Protein AF-A0A382UG98-F1 (afdb_monomer_lite)

Radius of gyration: 23.9 Å; chains: 1; bounding box: 61×20×68 Å

Secondary structure (DSSP, 8-state):
----HHHHHHHHHGGGHHHHHHHHHHHHHHHHHHHHHHHHHHHIIIIITT-HHHHHHHHHHHHT-S---HHHHHHHHHHHHH--SSHHHHHHHHHHHHHHHHHHHHHHHHHHHHHHHHHHHHHHHHHHHHH--

Foldseek 3Di:
DDDPPVNVLVVLLVVVVVLVVLLVVLVVVLVVLVVVLVVLVVCLVPDLVPPVVVLVVVVVVLVVDPDDDPVSVVVNVVCVQQDDPDSVVSSVSSVVVSVVSVVVSVVSVVSSVVSVVVSVVVSVVVVVVVVVD

Sequence (133 aa):
MSRSIYRRMGQLMYHYWPYIIISSVSAIVFVLLNSTAMWLVASLINNVLSDFDKIVQSQMEWAANPALTMNEKLKYWTNILILRETPAESLKVLCITLLGVFFTKNIFLYIKNILLRIVELKLVKNIRDRLYQ

Organism: NCBI:txid408172

pLDDT: mean 71.89, std 13.3, range [44.09, 90.0]

InterPro domains:
  IPR011527 ABC transporter type 1, transmembrane domain [PS50929] (21-133)
  IPR036640 ABC transporter type 1, transmembrane domain superfamily [G3DSA:1.20.1560.10] (1-133)
  IPR036640 ABC transporter type 1, transmembrane domain superfamily [SSF90123] (7-132)

Structure (mmCIF, N/CA/C/O backbone):
data_AF-A0A382UG98-F1
#
_entry.id   AF-A0A382UG98-F1
#
loop_
_atom_site.group_PDB
_atom_site.id
_atom_site.type_symbol
_atom_site.label_atom_id
_atom_site.label_alt_id
_atom_site.label_comp_id
_atom_site.label_asym_id
_atom_site.label_entity_id
_atom_site.label_seq_id
_atom_site.pdbx_PDB_ins_code
_atom_site.Cartn_x
_atom_site.Cartn_y
_atom_site.Cartn_z
_atom_site.occupancy
_atom_site.B_iso_or_equiv
_atom_site.auth_seq_id
_atom_site.auth_comp_id
_atom_site.auth_asym_id
_atom_site.auth_atom_id
_atom_site.pdbx_PDB_model_num
ATOM 1 N N . MET A 1 1 ? -10.932 10.722 42.194 1.00 44.09 1 MET A N 1
ATOM 2 C CA . MET A 1 1 ? -9.830 10.677 41.204 1.00 44.09 1 MET A CA 1
ATOM 3 C C . MET A 1 1 ? -10.441 10.593 39.803 1.00 44.09 1 MET A C 1
ATOM 5 O O . MET A 1 1 ? -10.901 9.530 39.400 1.00 44.09 1 MET A O 1
ATOM 9 N N . SER A 1 2 ? -10.573 11.730 39.112 1.00 49.62 2 SER A N 1
ATOM 10 C CA . SER A 1 2 ? -11.246 11.830 37.806 1.00 49.62 2 SER A CA 1
ATOM 11 C C . SER A 1 2 ? -10.417 11.113 36.734 1.00 49.62 2 SER A C 1
ATOM 13 O O . SER A 1 2 ? -9.399 11.632 36.280 1.00 49.62 2 SER A O 1
ATOM 15 N N . ARG A 1 3 ? -10.784 9.877 36.361 1.00 57.78 3 ARG A N 1
ATOM 16 C CA . ARG A 1 3 ? -10.200 9.241 35.168 1.00 57.78 3 ARG A CA 1
ATOM 17 C C . ARG A 1 3 ? -10.610 10.087 33.966 1.00 57.78 3 ARG A C 1
ATOM 19 O O . ARG A 1 3 ? -11.807 10.252 33.736 1.00 57.78 3 ARG A O 1
ATOM 26 N N . SER A 1 4 ? -9.629 10.601 33.219 1.00 73.94 4 SER A N 1
ATOM 27 C CA . SER A 1 4 ? -9.884 11.407 32.024 1.00 73.94 4 SER A CA 1
ATOM 28 C C . SER A 1 4 ? -10.861 10.681 31.096 1.00 73.94 4 SER A C 1
ATOM 30 O O . SER A 1 4 ? -10.789 9.460 30.922 1.00 73.94 4 SER A O 1
ATOM 32 N N . ILE A 1 5 ? -11.801 11.432 30.526 1.00 69.44 5 ILE A N 1
ATOM 33 C CA . ILE A 1 5 ? -12.874 10.923 29.659 1.00 69.44 5 ILE A CA 1
ATOM 34 C C . ILE A 1 5 ? -12.293 10.045 28.536 1.00 69.44 5 ILE A C 1
ATOM 36 O O . ILE A 1 5 ? -12.808 8.963 28.261 1.00 69.44 5 ILE A O 1
ATOM 40 N N . TYR A 1 6 ? -11.132 10.434 28.003 1.00 66.94 6 TYR A N 1
ATOM 41 C CA . TYR A 1 6 ? -10.353 9.676 27.022 1.00 66.94 6 TYR A CA 1
ATOM 42 C C . TYR A 1 6 ? -9.946 8.276 27.502 1.00 66.94 6 TYR A C 1
ATOM 44 O O . TYR A 1 6 ? -10.062 7.303 26.760 1.00 66.94 6 TYR A O 1
ATOM 52 N N . ARG A 1 7 ? -9.528 8.134 28.765 1.00 66.69 7 ARG A N 1
ATOM 53 C CA . ARG A 1 7 ? -9.146 6.838 29.344 1.00 66.69 7 ARG A CA 1
ATOM 54 C C . ARG A 1 7 ? -10.365 5.933 29.570 1.00 66.69 7 ARG A C 1
ATOM 56 O O . ARG A 1 7 ? -10.235 4.716 29.464 1.00 66.69 7 ARG A O 1
ATOM 63 N N . ARG A 1 8 ? -11.551 6.508 29.827 1.00 67.38 8 ARG A N 1
ATOM 64 C CA . ARG A 1 8 ? -12.829 5.764 29.885 1.00 67.38 8 ARG A CA 1
ATOM 65 C C . ARG A 1 8 ? -13.301 5.329 28.494 1.00 67.38 8 ARG A C 1
ATOM 67 O O . ARG A 1 8 ? -13.686 4.174 28.343 1.00 67.38 8 ARG A O 1
ATOM 74 N N . MET A 1 9 ? -13.209 6.196 27.481 1.00 67.69 9 MET A N 1
ATOM 75 C CA . MET A 1 9 ? -13.506 5.826 26.087 1.00 67.69 9 MET A CA 1
ATOM 76 C C . MET A 1 9 ? -12.569 4.723 25.581 1.00 67.69 9 MET A C 1
ATOM 78 O O . MET A 1 9 ? -13.035 3.750 24.993 1.00 67.69 9 MET A O 1
ATOM 82 N N . GLY A 1 10 ? -11.270 4.808 25.893 1.00 65.75 10 GLY A N 1
ATOM 83 C CA . GLY A 1 10 ? -10.293 3.774 25.538 1.00 65.75 10 GLY A CA 1
ATOM 84 C C . GLY A 1 10 ? -10.595 2.404 26.160 1.00 65.75 10 GLY A C 1
ATOM 85 O O . GLY A 1 10 ? -10.432 1.383 25.499 1.00 65.75 10 GLY A O 1
ATOM 86 N N . GLN A 1 11 ? -11.110 2.363 27.394 1.00 68.19 11 GLN A N 1
ATOM 87 C CA . GLN A 1 11 ? -11.536 1.111 28.039 1.00 68.19 11 GLN A CA 1
ATOM 88 C C . GLN A 1 11 ? -12.780 0.488 27.387 1.00 68.19 11 GLN A C 1
ATOM 90 O O . GLN A 1 11 ? -12.878 -0.734 27.329 1.00 68.19 11 GLN A O 1
ATOM 95 N N . LEU A 1 12 ? -13.702 1.300 26.858 1.00 64.81 12 LEU A N 1
ATOM 96 C CA . LEU A 1 12 ? -14.853 0.825 26.074 1.00 64.81 12 LEU A CA 1
ATOM 97 C C . LEU A 1 12 ? -14.441 0.319 24.682 1.00 64.81 12 LEU A C 1
ATOM 99 O O . LEU A 1 12 ? -14.963 -0.691 24.217 1.00 64.81 12 LEU A O 1
ATOM 103 N N . MET A 1 13 ? -13.470 0.974 24.038 1.00 66.56 13 MET A N 1
ATOM 104 C CA . MET A 1 13 ? -12.907 0.532 22.754 1.00 66.56 13 MET A CA 1
ATOM 105 C C . MET A 1 13 ? -12.056 -0.739 22.859 1.00 66.56 13 MET A C 1
ATOM 107 O O . MET A 1 13 ? -11.943 -1.461 21.870 1.00 66.56 13 MET A O 1
ATOM 111 N N . TYR A 1 14 ? -11.477 -1.041 24.028 1.00 65.00 14 TYR A N 1
ATOM 112 C CA . TYR A 1 14 ? -10.594 -2.199 24.228 1.00 65.00 14 TYR A CA 1
ATOM 113 C C . TYR A 1 14 ? -11.264 -3.539 23.877 1.00 65.00 14 TYR A C 1
ATOM 115 O O . TYR A 1 14 ? -10.615 -4.445 23.363 1.00 65.00 14 TYR A O 1
ATOM 123 N N . HIS A 1 15 ? -12.583 -3.653 24.055 1.00 71.00 15 HIS A N 1
ATOM 124 C CA . HIS A 1 15 ? -13.328 -4.855 23.668 1.00 71.00 15 HIS A CA 1
ATOM 125 C C . HIS A 1 15 ? -13.361 -5.086 22.139 1.00 71.00 15 HIS A C 1
ATOM 127 O O . HIS A 1 15 ? -13.516 -6.216 21.683 1.00 71.00 15 HIS A O 1
ATOM 133 N N . TYR A 1 16 ? -13.164 -4.035 21.335 1.00 72.06 16 TYR A N 1
ATOM 134 C CA . TYR A 1 16 ? -13.141 -4.081 19.865 1.00 72.06 16 TYR A CA 1
ATOM 135 C C . TYR A 1 16 ? -11.736 -3.910 19.269 1.00 72.06 16 TYR A C 1
ATOM 137 O O . TYR A 1 16 ? -11.591 -3.714 18.061 1.00 72.06 16 TYR A O 1
ATOM 145 N N . TRP A 1 17 ? -10.694 -4.018 20.096 1.00 74.69 17 TRP A N 1
ATOM 146 C CA . TRP A 1 17 ? -9.303 -3.815 19.698 1.00 74.69 17 TRP A CA 1
ATOM 147 C C . TRP A 1 17 ? -8.830 -4.633 18.479 1.00 74.69 17 TRP A C 1
ATOM 149 O O . TRP A 1 17 ? -8.161 -4.036 17.635 1.00 74.69 17 TRP A O 1
ATOM 159 N N . PRO A 1 18 ? -9.205 -5.919 18.274 1.00 78.00 18 PRO A N 1
ATOM 160 C CA . PRO A 1 18 ? -8.764 -6.649 17.080 1.00 78.00 18 PRO A CA 1
ATOM 161 C C . PRO A 1 18 ? -9.298 -6.041 15.774 1.00 78.00 18 PRO A C 1
ATOM 163 O O . PRO A 1 18 ? -8.555 -5.927 14.803 1.00 78.00 18 PRO A O 1
ATOM 166 N N . TYR A 1 19 ? -10.549 -5.568 15.752 1.00 78.69 19 TYR A N 1
ATOM 167 C CA . TYR A 1 19 ? -11.132 -4.915 14.572 1.00 78.69 19 TYR A CA 1
ATOM 168 C C . TYR A 1 19 ? -10.457 -3.574 14.269 1.00 78.69 19 TYR A C 1
ATOM 170 O O . TYR A 1 19 ? -10.214 -3.245 13.108 1.00 78.69 19 TYR A O 1
ATOM 178 N N . ILE A 1 20 ? -10.116 -2.820 15.317 1.00 80.19 20 ILE A N 1
ATOM 179 C CA . ILE A 1 20 ? -9.404 -1.546 15.193 1.00 80.19 20 ILE A CA 1
ATOM 180 C C . ILE A 1 20 ? -7.983 -1.781 14.671 1.00 80.19 20 ILE A C 1
ATOM 182 O O . ILE A 1 20 ? -7.551 -1.067 13.771 1.00 80.19 20 ILE A O 1
ATOM 186 N N . ILE A 1 21 ? -7.273 -2.799 15.170 1.00 83.44 21 ILE A N 1
ATOM 187 C CA . ILE A 1 21 ? -5.932 -3.144 14.679 1.00 83.44 21 ILE A CA 1
ATOM 188 C C . ILE A 1 21 ? -5.974 -3.564 13.210 1.00 83.44 21 ILE A C 1
ATOM 190 O O . ILE A 1 21 ? -5.206 -3.024 12.418 1.00 83.44 21 ILE A O 1
ATOM 194 N N . ILE A 1 22 ? -6.885 -4.460 12.818 1.00 82.44 22 ILE A N 1
ATOM 195 C CA . ILE A 1 22 ? -7.005 -4.907 11.419 1.00 82.44 22 ILE A CA 1
ATOM 196 C C . ILE A 1 22 ? -7.321 -3.721 10.495 1.00 82.44 22 ILE A C 1
ATOM 198 O O . ILE A 1 22 ? -6.739 -3.596 9.415 1.00 82.44 22 ILE A O 1
ATOM 202 N N . SER A 1 23 ? -8.195 -2.812 10.933 1.00 83.50 23 SER A N 1
ATOM 203 C CA . SER A 1 23 ? -8.487 -1.573 10.209 1.00 83.50 23 SER A CA 1
ATOM 204 C C . SER A 1 23 ? -7.251 -0.676 10.077 1.00 83.50 23 SER A C 1
ATOM 206 O O . SER A 1 23 ? -6.945 -0.205 8.983 1.00 83.50 23 SER A O 1
ATOM 208 N N . SER A 1 24 ? -6.509 -0.456 11.163 1.00 86.44 24 SER A N 1
ATOM 209 C CA . SER A 1 24 ? -5.296 0.369 11.153 1.00 86.44 24 SER A CA 1
ATOM 210 C C . SER A 1 24 ? -4.208 -0.214 10.252 1.00 86.44 24 SER A C 1
ATOM 212 O O . SER A 1 24 ? -3.607 0.519 9.472 1.00 86.44 24 SER A O 1
ATOM 214 N N . VAL A 1 25 ? -4.000 -1.533 10.282 1.00 88.50 25 VAL A N 1
ATOM 215 C CA . VAL A 1 25 ? -3.069 -2.219 9.371 1.00 88.50 25 VAL A CA 1
ATOM 216 C C . VAL A 1 25 ? -3.515 -2.041 7.919 1.00 88.50 25 VAL A C 1
ATOM 218 O O . VAL A 1 25 ? -2.712 -1.653 7.073 1.00 88.50 25 VAL A 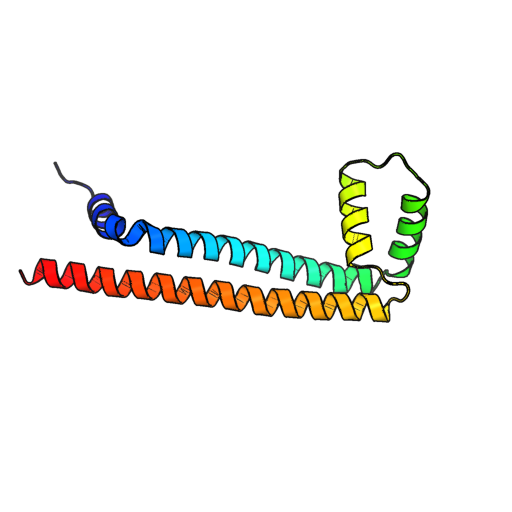O 1
ATOM 221 N N . SER A 1 26 ? -4.807 -2.226 7.633 1.00 83.50 26 SER A N 1
ATOM 222 C CA . SER A 1 26 ? -5.368 -2.007 6.291 1.00 83.50 26 SER A CA 1
ATOM 223 C C . SER A 1 26 ? -5.188 -0.559 5.819 1.00 83.50 26 SER A C 1
ATOM 225 O O . SER A 1 26 ? -4.930 -0.318 4.642 1.00 83.50 26 SER A O 1
ATOM 227 N N . ALA A 1 27 ? -5.273 0.413 6.732 1.00 84.94 27 ALA A N 1
ATOM 228 C CA . ALA A 1 27 ? -5.030 1.823 6.442 1.00 84.94 27 ALA A CA 1
ATOM 229 C C . ALA A 1 27 ? -3.573 2.093 6.051 1.00 84.94 27 ALA A C 1
ATOM 231 O O . ALA A 1 27 ? -3.324 2.814 5.088 1.00 84.94 27 ALA A O 1
ATOM 232 N N . ILE A 1 28 ? -2.618 1.495 6.767 1.00 89.75 28 ILE A N 1
ATOM 233 C CA . ILE A 1 28 ? -1.189 1.624 6.460 1.00 89.75 28 ILE A CA 1
ATOM 234 C C . ILE A 1 28 ? -0.896 1.024 5.083 1.00 89.75 28 ILE A C 1
ATOM 236 O O . ILE A 1 28 ? -0.286 1.685 4.245 1.00 89.75 28 ILE A O 1
ATOM 240 N N . VAL A 1 29 ? -1.394 -0.187 4.814 1.00 87.44 29 VAL A N 1
ATOM 241 C CA . VAL A 1 29 ? -1.240 -0.847 3.507 1.00 87.44 29 VAL A CA 1
ATOM 242 C C . VAL A 1 29 ? -1.845 0.004 2.390 1.00 87.44 29 VAL A C 1
ATOM 244 O O . VAL A 1 29 ? -1.216 0.191 1.351 1.00 87.44 29 VAL A O 1
ATOM 247 N N . PHE A 1 30 ? -3.027 0.583 2.613 1.00 88.44 30 PHE A N 1
ATOM 248 C CA . PHE A 1 30 ? -3.650 1.496 1.658 1.00 88.44 30 PHE A CA 1
ATOM 249 C C . PHE A 1 30 ? -2.764 2.707 1.340 1.00 88.44 30 PHE A C 1
ATOM 251 O O . PHE A 1 30 ? -2.591 3.035 0.167 1.00 88.44 30 PHE A O 1
ATOM 258 N N . VAL A 1 31 ? -2.191 3.361 2.355 1.00 89.62 31 VAL A N 1
ATOM 259 C CA . VAL A 1 31 ? -1.316 4.528 2.160 1.00 89.62 31 VAL A CA 1
ATOM 260 C C . VAL A 1 31 ? -0.062 4.143 1.378 1.00 89.62 31 VAL A C 1
ATOM 262 O O . VAL A 1 31 ? 0.280 4.834 0.421 1.00 89.62 31 VAL A O 1
ATOM 265 N N . LEU A 1 32 ? 0.575 3.020 1.723 1.00 88.88 32 LEU A N 1
ATOM 266 C CA . LEU A 1 32 ? 1.753 2.523 1.008 1.00 88.88 32 LEU A CA 1
ATOM 267 C C . LEU A 1 32 ? 1.442 2.259 -0.468 1.00 88.88 32 LEU A C 1
ATOM 269 O O . LEU A 1 32 ? 2.133 2.785 -1.336 1.00 88.88 32 LEU A O 1
ATOM 273 N N . LEU A 1 33 ? 0.357 1.534 -0.758 1.00 84.62 33 LEU A N 1
ATOM 274 C CA . LEU A 1 33 ? -0.082 1.273 -2.132 1.00 84.62 33 LEU A CA 1
ATOM 275 C C . LEU A 1 33 ? -0.407 2.562 -2.894 1.00 84.62 33 LEU A C 1
ATOM 277 O O . LEU A 1 33 ? -0.186 2.638 -4.101 1.00 84.62 33 LEU A O 1
ATOM 281 N N . ASN A 1 34 ? -0.927 3.585 -2.213 1.00 87.88 34 ASN A N 1
ATOM 282 C CA . ASN A 1 34 ? -1.227 4.868 -2.839 1.00 87.88 34 ASN A CA 1
ATOM 283 C C . ASN A 1 34 ? 0.053 5.632 -3.212 1.00 87.88 34 ASN A C 1
ATOM 285 O O . ASN A 1 34 ? 0.160 6.137 -4.330 1.00 87.88 34 ASN A O 1
ATOM 289 N N . SER A 1 35 ? 1.054 5.634 -2.330 1.00 88.00 35 SER A N 1
ATOM 290 C CA . SER A 1 35 ? 2.379 6.194 -2.615 1.00 88.00 35 SER A CA 1
ATOM 291 C C . SER A 1 35 ? 3.084 5.439 -3.746 1.00 88.00 35 SER A C 1
ATOM 293 O O . SER A 1 35 ? 3.624 6.062 -4.659 1.00 88.00 35 SER A O 1
ATOM 295 N N . THR A 1 36 ? 3.021 4.103 -3.750 1.00 83.25 36 THR A N 1
ATOM 296 C CA . THR A 1 36 ? 3.568 3.280 -4.839 1.00 83.25 36 THR A CA 1
ATOM 297 C C . THR A 1 36 ? 2.862 3.561 -6.164 1.00 83.25 36 THR A C 1
ATOM 299 O O . THR A 1 36 ? 3.525 3.671 -7.188 1.00 83.25 36 THR A O 1
ATOM 302 N N . ALA A 1 37 ? 1.537 3.740 -6.165 1.00 84.31 37 ALA A N 1
ATOM 303 C CA . ALA A 1 37 ? 0.795 4.099 -7.373 1.00 84.31 37 ALA A CA 1
ATOM 304 C C . ALA A 1 37 ? 1.258 5.446 -7.951 1.00 84.31 37 ALA A C 1
ATOM 306 O O . ALA A 1 37 ? 1.476 5.547 -9.156 1.00 84.31 37 ALA A O 1
ATOM 307 N N . MET A 1 38 ? 1.448 6.462 -7.103 1.00 85.62 38 MET A N 1
ATOM 308 C CA . MET A 1 38 ? 1.965 7.767 -7.529 1.00 85.62 38 MET A CA 1
ATOM 309 C C . MET A 1 38 ? 3.387 7.656 -8.097 1.00 85.62 38 MET A C 1
ATOM 311 O O . MET A 1 38 ? 3.687 8.248 -9.133 1.00 85.62 38 MET A O 1
ATOM 315 N N . TRP A 1 39 ? 4.24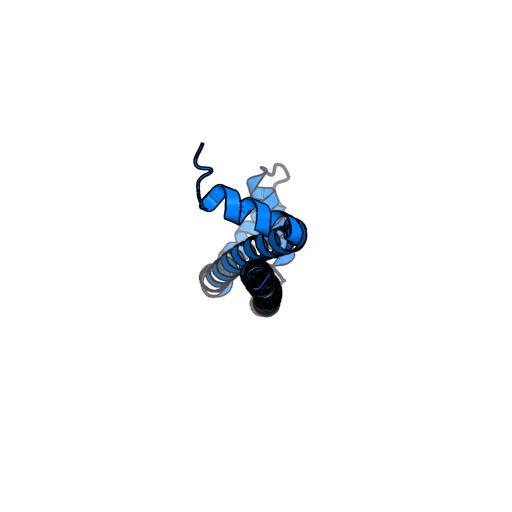5 6.852 -7.464 1.00 82.25 39 TRP A N 1
ATOM 316 C CA . TRP A 1 39 ? 5.604 6.609 -7.946 1.00 82.25 39 TRP A CA 1
ATOM 317 C C . TRP A 1 39 ? 5.633 5.873 -9.294 1.00 82.25 39 TRP A C 1
ATOM 319 O O . TRP A 1 39 ? 6.389 6.254 -10.187 1.00 82.25 39 TRP A O 1
ATOM 329 N N . LEU A 1 40 ? 4.765 4.876 -9.484 1.00 78.50 40 LEU A N 1
ATOM 330 C CA . LEU A 1 40 ? 4.624 4.159 -10.754 1.00 78.50 40 LEU A CA 1
ATOM 331 C C . LEU A 1 40 ? 4.158 5.080 -11.889 1.00 78.50 40 LEU A C 1
ATOM 333 O O . LEU A 1 40 ? 4.698 4.992 -12.989 1.00 78.50 40 LEU A O 1
ATOM 337 N N . VAL A 1 41 ? 3.216 5.995 -11.627 1.00 80.44 41 VAL A N 1
ATOM 338 C CA . VAL A 1 41 ? 2.791 7.015 -12.606 1.00 80.44 41 VAL A CA 1
ATOM 339 C C . VAL A 1 41 ? 3.965 7.920 -12.993 1.00 80.44 41 VAL A C 1
ATOM 341 O O . VAL A 1 41 ? 4.180 8.170 -14.176 1.00 80.44 41 VAL A O 1
ATOM 344 N N . ALA A 1 42 ? 4.751 8.382 -12.017 1.00 79.25 42 ALA A N 1
ATOM 345 C CA . ALA A 1 42 ? 5.922 9.216 -12.287 1.00 79.25 42 ALA A CA 1
ATOM 346 C C . ALA A 1 42 ? 6.975 8.476 -13.130 1.00 79.25 42 ALA A C 1
ATOM 348 O O . ALA A 1 42 ? 7.544 9.058 -14.052 1.00 79.25 42 ALA A O 1
ATOM 349 N N . SER A 1 43 ? 7.199 7.187 -12.853 1.00 73.62 43 SER A N 1
ATOM 350 C CA . SER A 1 43 ? 8.086 6.348 -13.663 1.00 73.62 43 SER A CA 1
ATOM 351 C C . SER A 1 43 ? 7.547 6.177 -15.088 1.00 73.62 43 SER A C 1
ATOM 353 O O . SER A 1 43 ? 8.285 6.354 -16.047 1.00 73.62 43 SER A O 1
ATOM 355 N N . LEU A 1 44 ? 6.247 5.929 -15.263 1.00 73.81 44 LEU A N 1
ATOM 356 C CA . LEU A 1 44 ? 5.629 5.820 -16.589 1.00 73.81 44 LEU A CA 1
ATOM 357 C C . LEU A 1 44 ? 5.873 7.081 -17.444 1.00 73.81 44 LEU A C 1
ATOM 359 O O . LEU A 1 44 ? 6.309 6.974 -18.589 1.00 73.81 44 LEU A O 1
ATOM 363 N N . ILE A 1 45 ? 5.622 8.264 -16.871 1.00 73.94 45 ILE A N 1
ATOM 364 C CA . ILE A 1 45 ? 5.729 9.561 -17.560 1.00 73.94 45 ILE A CA 1
ATOM 365 C C . ILE A 1 45 ? 7.185 9.902 -17.901 1.00 73.94 45 ILE A C 1
ATOM 367 O O . ILE A 1 45 ? 7.496 10.248 -19.039 1.00 73.94 45 ILE A O 1
ATOM 371 N N . ASN A 1 46 ? 8.086 9.799 -16.927 1.00 68.00 46 ASN A N 1
ATOM 372 C CA . ASN A 1 46 ? 9.457 10.272 -17.112 1.00 68.00 46 ASN A CA 1
ATOM 373 C C . ASN A 1 46 ? 10.342 9.234 -17.811 1.00 68.00 46 ASN A C 1
ATOM 375 O O . ASN A 1 46 ? 11.128 9.575 -18.684 1.00 68.00 46 ASN A O 1
ATOM 379 N N . ASN A 1 47 ? 10.201 7.959 -17.457 1.00 67.06 47 ASN A N 1
ATOM 380 C CA . ASN A 1 47 ? 11.164 6.930 -17.842 1.00 67.06 47 ASN A CA 1
ATOM 381 C C . ASN A 1 47 ? 10.743 6.154 -19.092 1.00 67.06 47 ASN A C 1
ATOM 383 O O . ASN A 1 47 ? 11.593 5.787 -19.894 1.00 67.06 47 ASN A O 1
ATOM 387 N N . VAL A 1 48 ? 9.443 5.903 -19.275 1.00 67.00 48 VAL A N 1
ATOM 388 C CA . VAL A 1 48 ? 8.955 5.092 -20.406 1.00 67.00 48 VAL A CA 1
ATOM 389 C C . VAL A 1 48 ? 8.467 5.949 -21.566 1.00 67.00 48 VAL A C 1
ATOM 391 O O . VAL A 1 48 ? 8.702 5.594 -22.715 1.00 67.00 48 VAL A O 1
ATOM 394 N N . LEU A 1 49 ? 7.827 7.086 -21.284 1.00 64.81 49 LEU A N 1
ATOM 395 C CA . LEU A 1 49 ? 7.334 7.998 -22.322 1.00 64.81 49 LEU A CA 1
ATOM 396 C C . LEU A 1 49 ? 8.408 8.954 -22.870 1.00 64.81 49 LEU A C 1
ATOM 398 O O . LEU A 1 49 ? 8.265 9.387 -24.010 1.00 64.81 49 LEU A O 1
ATOM 402 N N . SER A 1 50 ? 9.459 9.279 -22.100 1.00 61.25 50 SER A N 1
ATOM 403 C CA . SER A 1 50 ? 10.423 10.335 -22.476 1.00 61.25 50 SER A CA 1
ATOM 404 C C . SER A 1 50 ? 11.870 9.863 -22.698 1.00 61.25 50 SER A C 1
ATOM 406 O O . SER A 1 50 ? 12.539 10.414 -23.563 1.00 61.25 50 SER A O 1
ATOM 408 N N . ASP A 1 51 ? 12.364 8.856 -21.965 1.00 60.38 51 ASP A N 1
ATOM 409 C CA . ASP A 1 51 ? 13.800 8.495 -21.939 1.00 60.38 51 ASP A CA 1
ATOM 410 C C . ASP A 1 51 ? 14.063 6.967 -22.009 1.00 60.38 51 ASP A C 1
ATOM 412 O O . ASP A 1 51 ? 15.024 6.452 -21.430 1.00 60.38 51 ASP A O 1
ATOM 416 N N . PHE A 1 52 ? 13.227 6.215 -22.740 1.00 63.06 52 PHE A N 1
ATOM 417 C CA . PHE A 1 52 ? 13.298 4.743 -22.789 1.00 63.06 52 PHE A CA 1
ATOM 418 C C . PHE A 1 52 ? 14.674 4.207 -23.235 1.00 63.06 52 PHE A C 1
ATOM 420 O O . PHE A 1 52 ? 15.218 3.292 -22.613 1.00 63.06 52 PHE A O 1
ATOM 427 N N . ASP A 1 53 ? 15.287 4.820 -24.252 1.00 59.25 53 ASP A N 1
ATOM 428 C CA . ASP A 1 53 ? 16.583 4.390 -24.799 1.00 59.25 53 ASP A CA 1
ATOM 429 C C . ASP A 1 53 ? 17.747 4.521 -23.798 1.00 59.25 53 ASP A C 1
ATOM 431 O O . ASP A 1 53 ? 18.659 3.689 -23.782 1.00 59.25 53 ASP A O 1
ATOM 435 N N . LYS A 1 54 ? 17.701 5.508 -22.888 1.00 60.94 54 LYS A N 1
ATOM 436 C CA . LYS A 1 54 ? 18.724 5.680 -21.836 1.00 60.94 54 LYS A CA 1
ATOM 437 C C . LYS A 1 54 ? 18.639 4.596 -20.758 1.00 60.94 54 LYS A C 1
ATOM 439 O O . LYS A 1 54 ? 19.650 4.242 -20.144 1.00 60.94 54 LYS A O 1
ATOM 444 N N . ILE A 1 55 ? 17.449 4.042 -20.523 1.00 61.56 55 ILE A N 1
ATOM 445 C CA . ILE A 1 55 ? 17.252 2.953 -19.556 1.00 61.56 55 ILE A CA 1
ATOM 446 C C . ILE A 1 55 ? 17.769 1.633 -20.120 1.00 61.56 55 ILE A C 1
ATOM 448 O O . ILE A 1 55 ? 18.432 0.886 -19.403 1.00 61.56 55 ILE A O 1
ATOM 452 N N . VAL A 1 56 ? 17.558 1.384 -21.416 1.00 60.56 56 VAL A N 1
ATOM 453 C CA . VAL A 1 56 ? 18.122 0.210 -22.097 1.00 60.56 56 VAL A CA 1
ATOM 454 C C . VAL A 1 56 ? 19.656 0.266 -22.091 1.00 60.56 56 VAL A C 1
ATOM 456 O O . VAL A 1 56 ? 20.296 -0.722 -21.734 1.00 60.56 56 VAL A O 1
ATOM 459 N N . GLN A 1 57 ? 20.263 1.421 -22.399 1.00 59.22 57 GLN A N 1
ATOM 460 C CA . GLN A 1 57 ? 21.727 1.576 -22.366 1.00 59.22 57 GLN A CA 1
ATOM 461 C C . GLN A 1 57 ? 22.327 1.385 -20.966 1.00 59.22 57 GLN A C 1
ATOM 463 O O . GLN A 1 57 ? 23.261 0.601 -20.811 1.00 59.22 57 GLN A O 1
ATOM 468 N N . SER A 1 58 ? 21.767 2.031 -19.938 1.00 58.44 58 SER A N 1
ATOM 469 C CA . SER A 1 58 ? 22.261 1.871 -18.558 1.00 58.44 58 SER A CA 1
ATOM 470 C C . SER A 1 58 ? 22.085 0.442 -18.028 1.00 58.44 58 SER A C 1
ATOM 472 O O . SER A 1 58 ? 22.899 -0.031 -17.239 1.00 58.44 58 SER A O 1
ATOM 474 N N . GLN A 1 59 ? 21.079 -0.296 -18.508 1.00 55.09 59 GLN A N 1
ATOM 475 C CA . GLN A 1 59 ? 20.909 -1.711 -18.182 1.00 55.09 59 GLN A CA 1
ATOM 476 C C . GLN A 1 59 ? 21.969 -2.609 -18.834 1.00 55.09 59 GLN A C 1
ATOM 478 O O . GLN A 1 59 ? 22.429 -3.546 -18.180 1.00 55.09 59 GLN A O 1
ATOM 483 N N . MET A 1 60 ? 22.382 -2.338 -20.078 1.00 57.22 60 MET A N 1
ATOM 484 C CA . MET A 1 60 ? 23.478 -3.086 -20.712 1.00 57.22 60 MET A CA 1
ATOM 485 C C . MET A 1 60 ? 24.811 -2.861 -19.986 1.00 57.22 60 MET A C 1
ATOM 487 O O . MET A 1 60 ? 25.580 -3.804 -19.813 1.00 57.22 60 MET A O 1
ATOM 491 N N . GLU A 1 61 ? 25.054 -1.645 -19.491 1.00 56.94 61 GLU A N 1
ATOM 492 C CA . GLU A 1 61 ? 26.238 -1.328 -18.683 1.00 56.94 61 GLU A CA 1
ATOM 493 C C . GLU A 1 61 ? 26.211 -2.009 -17.304 1.00 56.94 61 GLU A C 1
ATOM 495 O O . GLU A 1 61 ? 27.231 -2.532 -16.854 1.00 56.94 61 GLU A O 1
ATOM 500 N N . TRP A 1 62 ? 25.049 -2.075 -16.640 1.00 53.88 62 TRP A N 1
ATOM 501 C CA . TRP A 1 62 ? 24.911 -2.762 -15.346 1.00 53.88 62 TRP A CA 1
ATOM 502 C C . TRP A 1 62 ? 24.950 -4.290 -15.460 1.00 53.88 62 TRP A C 1
ATOM 504 O O . TRP A 1 62 ? 25.412 -4.954 -14.535 1.00 53.88 62 TRP A O 1
ATOM 514 N N . ALA A 1 63 ? 24.510 -4.863 -16.584 1.00 53.34 63 ALA A N 1
ATOM 515 C CA . ALA A 1 63 ? 24.613 -6.300 -16.845 1.00 53.34 63 ALA A CA 1
ATOM 516 C C . ALA A 1 63 ? 26.066 -6.764 -17.069 1.00 53.34 63 ALA A C 1
ATOM 518 O O . ALA A 1 63 ? 26.383 -7.926 -16.819 1.00 53.34 63 ALA A O 1
ATOM 519 N N . ALA A 1 64 ? 26.950 -5.864 -17.509 1.00 54.19 64 ALA A N 1
ATOM 520 C CA . ALA A 1 64 ? 28.352 -6.160 -17.794 1.00 54.19 64 ALA A CA 1
ATOM 521 C C . ALA A 1 64 ? 29.277 -6.091 -16.561 1.00 54.19 64 ALA A C 1
ATOM 523 O O . ALA A 1 64 ? 30.443 -6.472 -16.665 1.00 54.19 64 ALA A O 1
ATOM 524 N N . ASN A 1 65 ? 28.793 -5.628 -15.398 1.00 48.34 65 ASN A N 1
ATOM 525 C CA . ASN A 1 65 ? 29.635 -5.377 -14.226 1.00 48.34 65 ASN A CA 1
ATOM 526 C C . ASN A 1 65 ? 29.183 -6.194 -12.991 1.00 48.34 65 ASN A C 1
ATOM 528 O O . ASN A 1 65 ? 28.132 -5.912 -12.416 1.00 48.34 65 ASN A O 1
ATOM 532 N N . PRO A 1 66 ? 29.948 -7.213 -12.545 1.00 50.16 66 PRO A N 1
ATOM 533 C CA . PRO A 1 66 ? 29.522 -8.142 -11.489 1.00 50.16 66 PRO A CA 1
ATOM 534 C C . PRO A 1 66 ? 29.691 -7.615 -10.049 1.00 50.16 66 PRO A C 1
ATOM 536 O O . PRO A 1 66 ? 29.338 -8.313 -9.097 1.00 50.16 66 PRO A O 1
ATOM 539 N N . ALA A 1 67 ? 30.200 -6.395 -9.853 1.00 49.22 67 ALA A N 1
ATOM 540 C CA . ALA A 1 67 ? 30.389 -5.776 -8.538 1.00 49.22 67 ALA A CA 1
ATOM 541 C C . ALA A 1 67 ? 29.266 -4.767 -8.220 1.00 49.22 67 ALA A C 1
ATOM 543 O O . ALA A 1 67 ? 29.495 -3.563 -8.194 1.00 49.22 67 ALA A O 1
ATOM 544 N N . LEU A 1 68 ? 28.040 -5.256 -8.001 1.00 52.38 68 LEU A N 1
ATOM 545 C CA . LEU A 1 68 ? 26.863 -4.404 -7.765 1.00 52.38 68 LEU A CA 1
ATOM 546 C C . LEU A 1 68 ? 26.677 -4.051 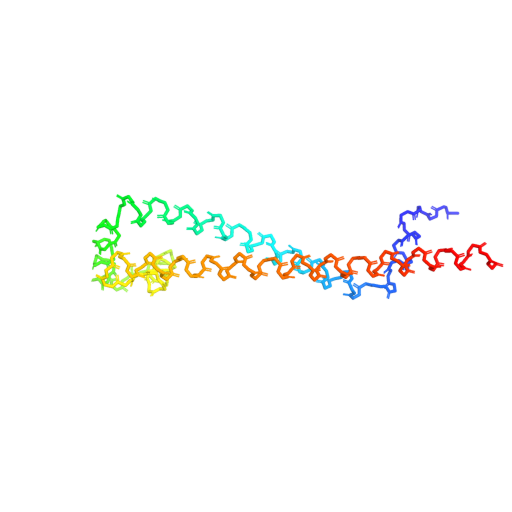-6.276 1.00 52.38 68 LEU A C 1
ATOM 548 O O . LEU A 1 68 ? 26.558 -4.921 -5.410 1.00 52.38 68 LEU A O 1
ATOM 552 N N . THR A 1 69 ? 26.559 -2.756 -5.998 1.00 58.69 69 THR A N 1
ATOM 553 C CA . THR A 1 69 ? 26.190 -2.144 -4.712 1.00 58.69 69 THR A CA 1
ATOM 554 C C . THR A 1 69 ? 24.705 -2.412 -4.395 1.00 58.69 69 THR A C 1
ATOM 556 O O . THR A 1 69 ? 23.893 -2.612 -5.297 1.00 58.69 69 THR A O 1
ATOM 559 N N . MET A 1 70 ? 24.280 -2.379 -3.121 1.00 54.41 70 MET A N 1
ATOM 560 C CA . MET A 1 70 ? 22.882 -2.653 -2.702 1.00 54.41 70 MET A CA 1
ATOM 561 C C . MET A 1 70 ? 21.825 -1.824 -3.471 1.00 54.41 70 MET A C 1
ATOM 563 O O . MET A 1 70 ? 20.751 -2.329 -3.797 1.00 54.41 70 MET A O 1
ATOM 567 N N . ASN A 1 71 ? 22.153 -0.577 -3.825 1.00 57.91 71 ASN A N 1
ATOM 568 C CA . ASN A 1 71 ? 21.310 0.294 -4.656 1.00 57.91 71 ASN A CA 1
ATOM 569 C C . ASN A 1 71 ? 21.139 -0.219 -6.096 1.00 57.91 71 ASN A C 1
ATOM 571 O O . ASN A 1 71 ? 20.080 -0.051 -6.699 1.00 57.91 71 ASN A O 1
ATOM 575 N N . GLU A 1 72 ? 22.164 -0.856 -6.651 1.00 56.50 72 GLU A N 1
ATOM 576 C CA . GLU A 1 72 ? 22.173 -1.358 -8.026 1.00 56.50 72 GLU A CA 1
ATOM 577 C C . GLU A 1 72 ? 21.440 -2.701 -8.122 1.00 56.50 72 GLU A C 1
ATOM 579 O O . GLU A 1 72 ? 20.733 -2.946 -9.094 1.00 56.50 72 GLU A O 1
ATOM 584 N N . LYS A 1 73 ? 21.463 -3.514 -7.055 1.00 57.03 73 LYS A N 1
ATOM 585 C CA . LYS A 1 73 ? 20.586 -4.692 -6.912 1.00 57.03 73 LYS A CA 1
ATOM 586 C C . LYS A 1 73 ? 19.101 -4.326 -6.897 1.00 57.03 73 LYS A C 1
ATOM 588 O O . LYS A 1 73 ? 18.299 -5.025 -7.513 1.00 57.03 73 LYS A O 1
ATOM 593 N N . LEU A 1 74 ? 18.739 -3.230 -6.223 1.00 56.16 74 LEU A N 1
ATOM 594 C CA . LEU A 1 74 ? 17.365 -2.721 -6.212 1.00 56.16 74 LEU A CA 1
ATOM 595 C C . LEU A 1 74 ? 16.935 -2.260 -7.615 1.00 56.16 74 LEU A C 1
ATOM 597 O O . LEU A 1 74 ? 15.830 -2.574 -8.060 1.00 56.16 74 LEU A O 1
ATOM 601 N N . LYS A 1 75 ? 17.833 -1.578 -8.341 1.00 53.25 75 LYS A N 1
ATOM 602 C CA . LYS A 1 75 ? 17.621 -1.173 -9.740 1.00 53.25 75 LYS A CA 1
ATOM 603 C C . LYS A 1 75 ? 17.512 -2.368 -10.690 1.00 53.25 75 LYS A C 1
ATOM 605 O O . LYS A 1 75 ? 16.617 -2.374 -11.524 1.00 53.25 75 LYS A O 1
ATOM 610 N N . TYR A 1 76 ? 18.341 -3.399 -10.528 1.00 56.34 76 TYR A N 1
ATOM 611 C CA . TYR A 1 76 ? 18.313 -4.620 -11.340 1.00 56.34 76 TYR A CA 1
ATOM 612 C C . TYR A 1 76 ? 17.006 -5.408 -11.171 1.00 56.34 76 TYR A C 1
ATOM 614 O O . TYR A 1 76 ? 16.378 -5.788 -12.156 1.00 56.34 76 TYR A O 1
ATOM 622 N N . TRP A 1 77 ? 16.538 -5.579 -9.931 1.00 56.38 77 TRP A N 1
ATOM 623 C CA . TRP A 1 77 ? 15.237 -6.201 -9.659 1.00 56.38 77 TRP A CA 1
ATOM 624 C C . TRP A 1 77 ? 14.067 -5.392 -10.226 1.00 56.38 77 TRP A C 1
ATOM 626 O O . TRP A 1 77 ? 13.117 -5.965 -10.756 1.00 56.38 77 TRP A O 1
ATOM 636 N N . THR A 1 78 ? 14.155 -4.063 -10.162 1.00 54.75 78 THR A N 1
ATOM 637 C CA . THR A 1 78 ? 13.156 -3.162 -10.754 1.00 54.75 78 THR A CA 1
ATOM 638 C C . THR A 1 78 ? 13.161 -3.258 -12.285 1.00 54.75 78 THR A C 1
ATOM 640 O O . THR A 1 78 ? 12.096 -3.310 -12.891 1.00 54.75 78 THR A O 1
ATOM 643 N N . ASN A 1 79 ? 14.338 -3.369 -12.909 1.00 52.22 79 ASN A N 1
ATOM 644 C CA . ASN A 1 79 ? 14.487 -3.507 -14.358 1.00 52.22 79 ASN A CA 1
ATOM 645 C C . ASN A 1 79 ? 14.038 -4.873 -14.890 1.00 52.22 79 ASN A C 1
ATOM 647 O O . ASN A 1 79 ? 13.403 -4.914 -15.933 1.00 52.22 79 ASN A O 1
ATOM 651 N N . ILE A 1 80 ? 14.268 -5.982 -14.183 1.00 54.34 80 ILE A N 1
ATOM 652 C CA . ILE A 1 80 ? 13.736 -7.298 -14.594 1.00 54.34 80 ILE A CA 1
ATOM 653 C C . ILE A 1 80 ? 12.206 -7.324 -14.567 1.00 54.34 80 ILE A C 1
ATOM 655 O O . ILE A 1 80 ? 11.573 -7.962 -15.405 1.00 54.34 80 ILE A O 1
ATOM 659 N N . LEU A 1 81 ? 11.601 -6.637 -13.597 1.00 51.38 81 LEU A N 1
ATOM 660 C CA . LEU A 1 81 ? 10.150 -6.615 -13.442 1.00 51.38 81 LEU A CA 1
ATOM 661 C C . LEU A 1 81 ? 9.458 -5.696 -14.470 1.00 51.38 81 LEU A C 1
ATOM 663 O O . LEU A 1 81 ? 8.256 -5.835 -14.692 1.00 51.38 81 LEU A O 1
ATOM 667 N N . ILE A 1 82 ? 10.195 -4.757 -15.081 1.00 49.22 82 ILE A N 1
ATOM 668 C CA . ILE A 1 82 ? 9.634 -3.656 -15.882 1.00 49.22 82 ILE A CA 1
ATOM 669 C C . ILE A 1 82 ? 10.122 -3.647 -17.340 1.00 49.22 82 ILE A C 1
ATOM 671 O O . ILE A 1 82 ? 9.333 -3.304 -18.220 1.00 49.22 82 ILE A O 1
ATOM 675 N N . LEU A 1 83 ? 11.379 -4.008 -17.621 1.00 46.62 83 LEU A N 1
ATOM 676 C CA . LEU A 1 83 ? 11.977 -3.884 -18.951 1.00 46.62 83 LEU A CA 1
ATOM 677 C C . LEU A 1 83 ? 11.794 -5.169 -19.770 1.00 46.62 83 LEU A C 1
ATOM 679 O O . LEU A 1 83 ? 12.428 -6.193 -19.522 1.00 46.62 83 LEU A O 1
ATOM 683 N N . ARG A 1 84 ? 10.923 -5.095 -20.776 1.00 53.88 84 ARG A N 1
ATOM 684 C CA . ARG A 1 84 ? 10.838 -6.046 -21.892 1.00 53.88 84 ARG A CA 1
ATOM 685 C C . ARG A 1 84 ? 11.561 -5.486 -23.114 1.00 53.88 84 ARG A C 1
ATOM 687 O O . ARG A 1 84 ? 11.816 -4.289 -23.199 1.00 53.88 84 ARG A O 1
ATOM 694 N N . GLU A 1 85 ? 11.836 -6.362 -24.077 1.00 50.34 85 GLU A N 1
ATOM 695 C CA . GLU A 1 85 ? 12.637 -6.097 -25.284 1.00 50.34 85 GLU A CA 1
ATOM 696 C C . GLU A 1 85 ? 12.121 -4.935 -26.153 1.00 50.34 85 GLU A C 1
ATOM 698 O O . GLU A 1 85 ? 12.856 -4.419 -26.989 1.00 50.34 85 GLU A O 1
ATOM 703 N N . THR A 1 86 ? 10.878 -4.479 -25.942 1.00 55.72 86 THR A N 1
ATOM 704 C CA . THR A 1 86 ? 10.316 -3.308 -26.622 1.00 55.72 86 THR A CA 1
ATOM 705 C C . THR A 1 86 ? 9.635 -2.320 -25.656 1.00 55.72 86 THR A C 1
ATOM 707 O O . THR A 1 86 ? 9.030 -2.726 -24.651 1.00 55.72 86 THR A O 1
ATOM 710 N N . PRO A 1 87 ? 9.663 -1.008 -25.971 1.00 58.84 87 PRO A N 1
ATOM 711 C CA . PRO A 1 87 ? 9.011 0.038 -25.173 1.00 58.84 87 PRO A CA 1
ATOM 712 C C . PRO A 1 87 ? 7.503 -0.164 -25.040 1.00 58.84 87 PRO A C 1
ATOM 714 O O . PRO A 1 87 ? 6.934 0.042 -23.967 1.00 58.84 87 PRO A O 1
ATOM 717 N N . ALA A 1 88 ? 6.855 -0.630 -26.109 1.00 61.28 88 ALA A N 1
ATOM 718 C CA . ALA A 1 88 ? 5.419 -0.881 -26.129 1.00 61.28 88 ALA A CA 1
ATOM 719 C C . ALA A 1 88 ? 5.006 -2.014 -25.172 1.00 61.28 88 ALA A C 1
ATOM 721 O O . ALA A 1 88 ? 3.977 -1.914 -24.499 1.00 61.28 88 ALA A O 1
ATOM 722 N N . GLU A 1 89 ? 5.808 -3.077 -25.062 1.00 63.94 89 GLU A N 1
ATOM 723 C CA . GLU A 1 89 ? 5.511 -4.164 -24.129 1.00 63.94 89 GLU A CA 1
ATOM 724 C C . GLU A 1 89 ? 5.766 -3.780 -22.669 1.00 63.94 89 GLU A C 1
ATOM 726 O O . GLU A 1 89 ? 4.960 -4.119 -21.799 1.00 63.94 89 GLU A O 1
ATOM 731 N N . SER A 1 90 ? 6.834 -3.026 -22.404 1.00 66.06 90 SER A N 1
ATOM 732 C CA . SER A 1 90 ? 7.138 -2.505 -21.064 1.00 66.06 90 SER A CA 1
ATOM 733 C C . SER A 1 90 ? 6.030 -1.562 -20.573 1.00 66.06 90 SER A C 1
ATOM 735 O O . SER A 1 90 ? 5.545 -1.686 -19.445 1.00 66.06 90 SER A O 1
ATOM 737 N N . LEU A 1 91 ? 5.531 -0.682 -21.451 1.00 69.00 91 LEU A N 1
ATOM 738 C CA . LEU A 1 91 ? 4.398 0.203 -21.165 1.00 69.00 91 LEU A CA 1
ATOM 739 C C . LEU A 1 91 ? 3.121 -0.588 -20.840 1.00 69.00 91 LEU A C 1
ATOM 741 O O . LEU A 1 91 ? 2.419 -0.271 -19.879 1.00 69.00 91 LEU A O 1
ATOM 745 N N . LYS A 1 92 ? 2.825 -1.646 -21.607 1.00 73.56 92 LYS A N 1
ATOM 746 C CA . LYS A 1 92 ? 1.643 -2.494 -21.391 1.00 73.56 92 LYS A CA 1
ATOM 747 C C . LYS A 1 92 ? 1.659 -3.147 -20.007 1.00 73.56 92 LYS A C 1
ATOM 749 O O . LYS A 1 92 ? 0.645 -3.118 -19.310 1.00 73.56 92 LYS A O 1
ATOM 754 N N . VAL A 1 93 ? 2.796 -3.709 -19.594 1.00 71.81 93 VAL A N 1
ATOM 755 C CA . VAL A 1 93 ? 2.947 -4.355 -18.278 1.00 71.81 93 VAL A CA 1
ATOM 756 C C . VAL A 1 93 ? 2.835 -3.335 -17.146 1.00 71.81 93 VAL A C 1
ATOM 758 O O . VAL A 1 93 ? 2.143 -3.594 -16.159 1.00 71.81 93 VAL A O 1
ATOM 761 N N . LEU A 1 94 ? 3.435 -2.152 -17.301 1.00 74.38 94 LEU A N 1
ATOM 762 C CA . LEU A 1 94 ? 3.319 -1.072 -16.320 1.00 74.38 94 LEU A CA 1
ATOM 763 C C . LEU A 1 94 ? 1.879 -0.583 -16.160 1.00 74.38 94 LEU A C 1
ATOM 765 O O . LEU A 1 94 ? 1.410 -0.454 -15.032 1.00 74.38 94 LEU A O 1
ATOM 769 N N . CYS A 1 95 ? 1.151 -0.374 -17.259 1.00 78.06 95 CYS A N 1
ATOM 770 C CA . CYS A 1 95 ? -0.257 0.022 -17.219 1.00 78.06 95 CYS A CA 1
ATOM 771 C C . CYS A 1 95 ? -1.137 -1.034 -16.531 1.00 78.06 95 CYS A C 1
ATOM 773 O O . CYS A 1 95 ? -1.979 -0.685 -15.702 1.00 78.06 95 CYS A O 1
ATOM 775 N N . ILE A 1 96 ? -0.923 -2.324 -16.816 1.00 80.38 96 ILE A N 1
ATOM 776 C CA . ILE A 1 96 ? -1.652 -3.422 -16.154 1.00 80.38 96 ILE A CA 1
ATOM 777 C C . ILE A 1 96 ? -1.319 -3.473 -14.658 1.00 80.38 96 ILE A C 1
ATOM 779 O O . ILE A 1 96 ? -2.219 -3.589 -13.826 1.00 80.38 96 ILE A O 1
ATOM 783 N N . THR A 1 97 ? -0.041 -3.336 -14.301 1.00 80.94 97 THR A N 1
ATOM 784 C CA . THR A 1 97 ? 0.412 -3.320 -12.901 1.00 80.94 97 THR A CA 1
ATOM 785 C C . THR A 1 97 ? -0.196 -2.140 -12.146 1.00 80.94 97 THR A C 1
ATOM 787 O O . THR A 1 97 ? -0.693 -2.296 -11.032 1.00 80.94 97 THR A O 1
ATOM 790 N N . LEU A 1 98 ? -0.238 -0.965 -12.776 1.00 84.38 98 LEU A N 1
ATOM 791 C CA . LEU A 1 98 ? -0.843 0.240 -12.224 1.00 84.38 98 LEU A CA 1
ATOM 792 C C . LEU A 1 98 ? -2.348 0.055 -12.005 1.00 84.38 98 LEU A C 1
AT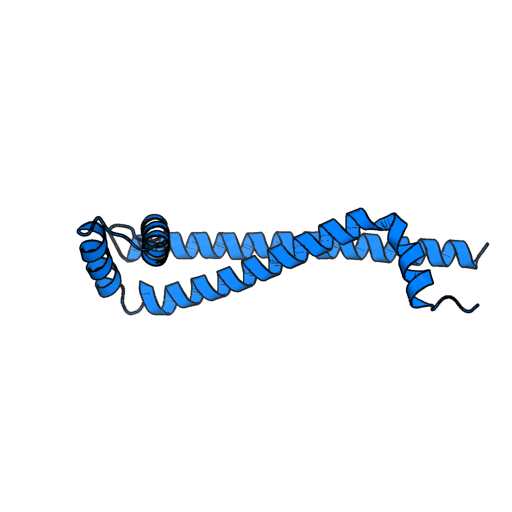OM 794 O O . LEU A 1 98 ? -2.832 0.351 -10.914 1.00 84.38 98 LEU A O 1
ATOM 798 N N . LEU A 1 99 ? -3.078 -0.508 -12.974 1.00 86.00 99 LEU A N 1
ATOM 799 C CA . LEU A 1 99 ? -4.488 -0.873 -12.796 1.00 86.00 99 LEU A CA 1
ATOM 800 C C . LEU A 1 99 ? -4.681 -1.835 -11.618 1.00 86.00 99 LEU A C 1
ATOM 802 O O . LEU A 1 99 ? -5.553 -1.606 -10.779 1.00 86.00 99 LEU A O 1
ATOM 806 N N . GLY A 1 100 ? -3.836 -2.863 -11.505 1.00 87.06 100 GLY A N 1
ATOM 807 C CA . GLY A 1 100 ? -3.863 -3.812 -10.392 1.00 87.06 100 GLY A CA 1
ATOM 808 C C . GLY A 1 100 ? -3.659 -3.138 -9.032 1.00 87.06 100 GLY A C 1
ATOM 809 O O . GLY A 1 100 ? -4.432 -3.374 -8.101 1.00 87.06 100 GLY A O 1
ATOM 810 N N . VAL A 1 101 ? -2.678 -2.237 -8.915 1.00 86.88 101 VAL A N 1
ATOM 811 C CA . VAL A 1 101 ? -2.417 -1.466 -7.686 1.00 86.88 101 VAL A CA 1
ATOM 812 C C . VAL A 1 101 ? -3.585 -0.529 -7.365 1.00 86.88 101 VAL A C 1
ATOM 814 O O . VAL A 1 101 ? -4.017 -0.457 -6.212 1.00 86.88 101 VAL A O 1
ATOM 817 N N . PHE A 1 102 ? -4.143 0.160 -8.366 1.00 86.19 102 PHE A N 1
ATOM 818 C CA . PHE A 1 102 ? -5.302 1.038 -8.187 1.00 86.19 102 PHE A CA 1
ATOM 819 C C . PHE A 1 102 ? -6.558 0.275 -7.757 1.00 86.19 102 PHE A C 1
ATOM 821 O O . PHE A 1 102 ? -7.312 0.763 -6.916 1.00 86.19 102 PHE A O 1
ATOM 828 N N . PHE A 1 103 ? -6.786 -0.921 -8.286 1.00 89.75 103 PHE A N 1
ATOM 829 C CA . PHE A 1 103 ? -7.903 -1.758 -7.868 1.00 89.75 103 PHE A CA 1
ATOM 830 C C . PHE A 1 103 ? -7.698 -2.282 -6.440 1.00 89.75 103 PHE A C 1
ATOM 832 O O . PHE A 1 103 ? -8.554 -2.116 -5.570 1.00 89.75 103 PHE A O 1
ATOM 839 N N . THR A 1 104 ? -6.509 -2.817 -6.164 1.00 87.00 104 THR A N 1
ATOM 840 C CA . THR A 1 104 ? -6.156 -3.401 -4.865 1.00 87.00 104 THR A CA 1
ATOM 841 C C . THR A 1 104 ? -6.226 -2.372 -3.739 1.00 87.00 104 THR A C 1
ATOM 843 O O . THR A 1 104 ? -6.813 -2.646 -2.692 1.00 87.00 104 THR A O 1
ATOM 846 N N . LYS A 1 105 ? -5.715 -1.148 -3.944 1.00 84.56 105 LYS A N 1
ATOM 847 C CA . LYS A 1 105 ? -5.813 -0.093 -2.921 1.00 84.56 105 LYS A CA 1
ATOM 848 C C . LYS A 1 105 ? -7.271 0.249 -2.591 1.00 84.56 105 LYS A C 1
ATOM 850 O O . LYS A 1 105 ? -7.596 0.458 -1.426 1.00 84.56 105 LYS A O 1
ATOM 855 N N . ASN A 1 106 ? -8.169 0.250 -3.580 1.00 88.06 106 ASN A N 1
ATOM 856 C CA . ASN A 1 106 ? -9.592 0.511 -3.347 1.00 88.06 106 ASN A CA 1
ATOM 857 C C . ASN A 1 106 ? -10.256 -0.595 -2.512 1.00 88.06 106 ASN A C 1
ATOM 859 O O . ASN A 1 106 ? -11.068 -0.287 -1.639 1.00 88.06 106 ASN A O 1
ATOM 863 N N . ILE A 1 107 ? -9.861 -1.858 -2.698 1.00 90.00 107 ILE A N 1
ATOM 864 C CA . ILE A 1 107 ? -10.322 -2.966 -1.847 1.00 90.00 107 ILE A CA 1
ATOM 865 C C . ILE A 1 107 ? -9.898 -2.743 -0.390 1.00 90.00 107 ILE A C 1
ATOM 867 O O . ILE A 1 107 ? -10.737 -2.797 0.510 1.00 90.00 107 ILE A O 1
ATOM 871 N N . PHE A 1 108 ? -8.621 -2.434 -0.138 1.00 85.50 108 PHE A N 1
ATOM 872 C CA . PHE A 1 108 ? -8.129 -2.177 1.224 1.00 85.50 108 PHE A CA 1
ATOM 873 C C . PHE A 1 108 ? -8.802 -0.965 1.878 1.00 85.50 108 PHE A C 1
ATOM 875 O O . PHE A 1 108 ? -9.129 -1.003 3.068 1.00 85.50 108 PHE A O 1
ATOM 882 N N . LEU A 1 109 ? -9.071 0.088 1.101 1.00 86.50 109 LEU A N 1
ATOM 883 C CA . LEU A 1 109 ? -9.832 1.246 1.567 1.00 86.50 109 LEU A CA 1
ATOM 884 C C . LEU A 1 109 ? -11.249 0.851 2.002 1.00 86.50 109 LEU A C 1
ATOM 886 O O . LEU A 1 109 ? -11.718 1.280 3.058 1.00 86.50 109 LEU A O 1
ATOM 890 N N . TYR A 1 110 ? -11.917 0.017 1.205 1.00 89.19 110 TYR A N 1
ATOM 891 C CA . TYR A 1 110 ? -13.271 -0.447 1.483 1.00 89.19 110 TYR A CA 1
ATOM 892 C C . TYR A 1 110 ? -13.332 -1.323 2.740 1.00 89.19 110 TYR A C 1
ATOM 894 O O . TYR A 1 110 ? -14.163 -1.083 3.618 1.00 89.19 110 TYR A O 1
ATOM 902 N N . ILE A 1 111 ? -12.398 -2.270 2.879 1.00 84.69 111 ILE A N 1
ATOM 903 C CA . ILE A 1 111 ? -12.279 -3.138 4.060 1.00 84.69 111 ILE A CA 1
ATOM 904 C C . ILE A 1 111 ? -12.089 -2.300 5.329 1.00 84.69 111 ILE A C 1
ATOM 906 O O . ILE A 1 111 ? -12.837 -2.470 6.294 1.00 84.69 111 ILE A O 1
ATOM 910 N N . LYS A 1 112 ? -11.150 -1.342 5.314 1.00 84.81 112 LYS A N 1
ATOM 911 C CA . LYS A 1 112 ? -10.929 -0.406 6.429 1.00 84.81 112 LYS A CA 1
ATOM 912 C C . LYS A 1 112 ? -12.220 0.326 6.810 1.00 84.81 112 LYS A C 1
ATOM 914 O O . LYS A 1 112 ? -12.569 0.394 7.987 1.00 84.81 112 LYS A O 1
ATOM 919 N N . ASN A 1 113 ? -12.933 0.868 5.824 1.00 86.50 113 ASN A N 1
ATOM 920 C CA . ASN A 1 113 ? -14.140 1.659 6.066 1.00 86.50 113 ASN A CA 1
ATOM 921 C C . ASN A 1 113 ? -15.291 0.817 6.640 1.00 86.50 113 ASN A C 1
ATOM 923 O O . ASN A 1 113 ? -15.974 1.276 7.555 1.00 86.50 113 ASN A O 1
ATOM 927 N N . ILE A 1 114 ? -15.489 -0.418 6.165 1.00 86.94 114 ILE A N 1
ATOM 928 C CA . ILE A 1 114 ? -16.487 -1.333 6.742 1.00 86.94 114 ILE A CA 1
ATOM 929 C C . ILE A 1 114 ? -16.137 -1.677 8.189 1.00 86.94 114 ILE A C 1
ATOM 931 O O . ILE A 1 114 ? -17.003 -1.601 9.061 1.00 86.94 114 ILE A O 1
ATOM 935 N N . LEU A 1 115 ? -14.880 -2.041 8.456 1.00 80.56 115 LEU A N 1
ATOM 936 C CA . LEU A 1 115 ? -14.426 -2.413 9.797 1.00 80.56 115 LEU A CA 1
ATOM 937 C C . LEU A 1 115 ? -14.631 -1.269 10.794 1.00 80.56 115 LEU A C 1
ATOM 939 O O . LEU A 1 115 ? -15.185 -1.497 11.869 1.00 80.56 115 LEU A O 1
ATOM 943 N N . LEU A 1 116 ? -14.259 -0.038 10.422 1.00 83.94 116 LEU A N 1
ATOM 944 C CA . LEU A 1 116 ? -14.492 1.143 11.259 1.00 83.94 116 LEU A CA 1
ATOM 945 C C . LEU A 1 116 ? -15.978 1.372 11.514 1.00 83.94 116 LEU A C 1
ATOM 947 O O . LEU A 1 116 ? -16.372 1.544 12.664 1.00 83.94 116 LEU A O 1
ATOM 951 N N . ARG A 1 117 ? -16.816 1.282 10.478 1.00 87.25 117 ARG A N 1
ATOM 952 C CA . ARG A 1 117 ? -18.261 1.480 10.621 1.00 87.25 117 ARG A CA 1
ATOM 953 C C . ARG A 1 117 ? -18.902 0.452 11.554 1.00 87.25 117 ARG A C 1
ATOM 955 O O . ARG A 1 117 ? -19.771 0.799 12.351 1.00 87.25 117 ARG A O 1
ATOM 962 N N . ILE A 1 118 ? -18.472 -0.811 11.493 1.00 84.44 118 ILE A N 1
ATOM 963 C CA . ILE A 1 118 ? -18.942 -1.857 12.415 1.00 84.44 118 ILE A CA 1
ATOM 964 C C . ILE A 1 118 ? -18.546 -1.520 13.856 1.00 84.44 118 ILE A C 1
ATOM 966 O O . ILE A 1 118 ? -19.364 -1.675 14.765 1.00 84.44 118 ILE A O 1
ATOM 970 N N . VAL A 1 119 ? -17.308 -1.066 14.073 1.00 83.19 119 VAL A N 1
ATOM 971 C CA . VAL A 1 119 ? -16.822 -0.670 15.402 1.00 83.19 119 VAL A CA 1
ATOM 972 C C . VAL A 1 119 ? -17.611 0.524 15.936 1.00 83.19 119 VAL A C 1
ATOM 974 O O . VAL A 1 119 ? -18.077 0.466 17.070 1.00 83.19 119 VAL A O 1
ATOM 977 N N . GLU A 1 120 ? -17.833 1.560 15.125 1.00 83.12 120 GLU A N 1
ATOM 978 C CA . GLU A 1 120 ? -18.618 2.742 15.500 1.00 83.12 120 GLU A CA 1
ATOM 979 C C . GLU A 1 120 ? -20.049 2.374 15.909 1.00 83.12 120 GLU A C 1
ATOM 981 O O . GLU A 1 120 ? -20.498 2.750 16.991 1.00 83.12 120 GLU A O 1
ATOM 986 N N . LEU A 1 121 ? -20.750 1.575 15.097 1.00 85.50 121 LEU A N 1
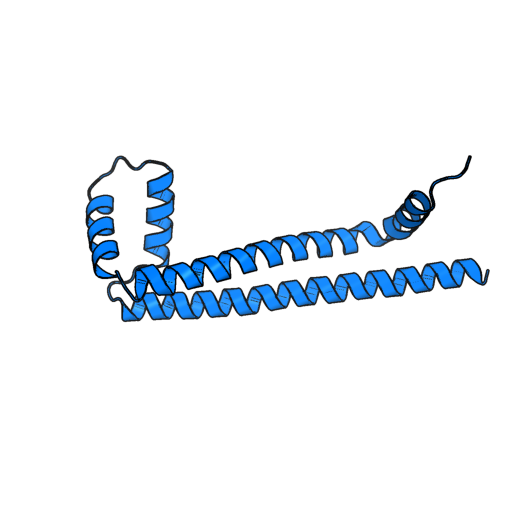ATOM 987 C CA . LEU A 1 121 ? -22.124 1.152 15.392 1.00 85.50 121 LEU A CA 1
ATOM 988 C C . LEU A 1 121 ? -22.209 0.326 16.679 1.00 85.50 121 LEU A C 1
ATOM 990 O O . LEU A 1 121 ? -23.104 0.542 17.500 1.00 85.50 121 LEU A O 1
ATOM 994 N N . LYS A 1 122 ? -21.272 -0.608 16.881 1.00 83.12 122 LYS A N 1
ATOM 995 C CA . LYS A 1 122 ? -21.215 -1.418 18.104 1.00 83.12 122 LYS A CA 1
ATOM 996 C C . LYS A 1 122 ? -20.887 -0.571 19.333 1.00 83.12 122 LYS A C 1
ATOM 998 O O . LYS A 1 122 ? -21.460 -0.812 20.393 1.00 83.12 122 LYS A O 1
ATOM 1003 N N . LEU A 1 123 ? -20.014 0.424 19.194 1.00 82.31 123 LEU A N 1
ATOM 1004 C CA . LEU A 1 123 ? -19.647 1.337 20.272 1.00 82.31 123 LEU A CA 1
ATOM 1005 C C . LEU A 1 123 ? -20.829 2.225 20.682 1.00 82.31 123 LEU A C 1
ATOM 1007 O O . LEU A 1 123 ? -21.148 2.295 21.866 1.00 82.31 123 LEU A O 1
ATOM 1011 N N . VAL A 1 124 ? -21.521 2.838 19.714 1.00 84.12 124 VAL A N 1
ATOM 1012 C CA . VAL A 1 124 ? -22.719 3.657 19.965 1.00 84.12 124 VAL A CA 1
ATOM 1013 C C . VAL A 1 124 ? -23.810 2.826 20.635 1.00 84.12 124 VAL A C 1
ATOM 1015 O O . VAL A 1 124 ? -24.393 3.271 21.622 1.00 84.12 124 VAL A O 1
ATOM 1018 N N . LYS A 1 125 ? -24.048 1.597 20.157 1.00 84.12 125 LYS A N 1
ATOM 1019 C CA . LYS A 1 125 ? -25.019 0.681 20.768 1.00 84.12 125 LYS A CA 1
ATOM 1020 C C . LYS A 1 125 ? -24.668 0.369 22.226 1.00 84.12 125 LYS A C 1
ATOM 1022 O O . LYS A 1 125 ? -25.521 0.506 23.090 1.00 84.12 125 LYS A O 1
ATOM 1027 N N . ASN A 1 126 ? -23.406 0.044 22.510 1.00 82.12 126 ASN A N 1
ATOM 1028 C CA . ASN A 1 126 ? -22.952 -0.247 23.873 1.00 82.12 126 ASN A CA 1
ATOM 1029 C C . ASN A 1 126 ? -23.078 0.954 24.819 1.00 82.12 126 ASN A C 1
ATOM 1031 O O . ASN A 1 126 ? -23.465 0.793 25.973 1.00 82.12 126 ASN A O 1
ATOM 1035 N N . ILE A 1 127 ? -22.752 2.160 24.345 1.00 82.19 127 ILE A N 1
ATOM 1036 C CA . ILE A 1 127 ? -22.924 3.388 25.134 1.00 82.19 127 ILE A CA 1
ATOM 1037 C C . ILE A 1 127 ? -24.406 3.611 25.435 1.00 82.19 127 ILE A C 1
ATOM 1039 O O . ILE A 1 127 ? -24.750 3.939 26.567 1.00 82.19 127 ILE A O 1
ATOM 1043 N N . ARG A 1 128 ? -25.273 3.400 24.438 1.00 83.12 128 ARG A N 1
ATOM 1044 C CA . ARG A 1 128 ? -26.723 3.524 24.586 1.00 83.12 128 ARG A CA 1
ATOM 1045 C C . ARG A 1 128 ? -27.255 2.541 25.628 1.00 83.12 128 ARG A C 1
ATOM 1047 O O . ARG A 1 128 ? -27.900 2.967 26.576 1.00 83.12 128 ARG A O 1
ATOM 1054 N N . ASP A 1 129 ? -26.933 1.258 25.499 1.00 83.38 129 ASP A N 1
ATOM 1055 C CA . ASP A 1 129 ? -27.413 0.213 26.413 1.00 83.38 129 ASP A CA 1
ATOM 1056 C C . ASP A 1 129 ? -26.946 0.455 27.860 1.00 83.38 129 ASP A C 1
ATOM 1058 O O . ASP A 1 129 ? -27.687 0.200 28.801 1.00 83.38 129 ASP A O 1
ATOM 1062 N N . ARG A 1 130 ? -25.751 1.030 28.045 1.00 80.38 130 ARG A N 1
ATOM 1063 C CA . ARG A 1 130 ? -25.200 1.412 29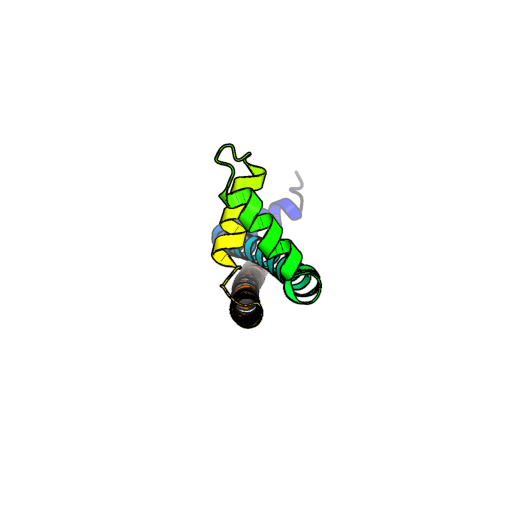.357 1.00 80.38 130 ARG A CA 1
ATOM 1064 C C . ARG A 1 130 ? -25.827 2.666 29.969 1.00 80.38 130 ARG A C 1
ATOM 1066 O O . ARG A 1 130 ? -25.611 2.900 31.151 1.00 80.38 130 ARG A O 1
ATOM 1073 N N . LEU A 1 131 ? -26.501 3.496 29.171 1.00 81.25 131 LEU A N 1
ATOM 1074 C CA . LEU A 1 131 ? -27.148 4.732 29.624 1.00 81.25 131 LEU A CA 1
ATOM 1075 C C . LEU A 1 131 ? -28.619 4.511 30.003 1.00 81.25 131 LEU A C 1
ATOM 1077 O O . LEU A 1 131 ? -29.146 5.247 30.828 1.00 81.25 131 LEU A O 1
ATOM 1081 N N . TYR A 1 132 ? -29.279 3.536 29.371 1.00 78.50 132 TYR A N 1
ATOM 1082 C CA . TYR A 1 132 ? -30.683 3.191 29.628 1.00 78.50 132 TYR A CA 1
ATOM 1083 C C . TYR A 1 132 ? -30.867 2.037 30.632 1.00 78.50 132 TYR A C 1
ATOM 1085 O O . TYR A 1 132 ? -32.009 1.676 30.915 1.00 78.50 132 TYR A O 1
ATOM 1093 N N . GLN A 1 133 ? -29.772 1.463 31.141 1.00 57.62 133 GLN A N 1
ATOM 1094 C CA . GLN A 1 133 ? -29.756 0.644 32.361 1.00 57.62 133 GLN A CA 1
ATOM 1095 C C . GLN A 1 133 ? -29.626 1.538 33.591 1.00 57.62 133 GLN A C 1
ATOM 1097 O O . GLN A 1 133 ? -30.307 1.230 34.591 1.00 57.62 133 GLN A O 1
#

=== Feature glossary ===
Feature key, reading from the visual/contextual features back to the raw sequence:

Rendered structure images. Six rendered views show the 3D structure from the faces of a cube — i.e. along ±x, ±y, ±z. Rendering representation is drawn randomly per protein from cartoon (secondary-structure ribbons), sticks (backbone bonds), or molecular surface; coloring is either N→C rainbow (blue at the N-terminus through red at the C-terminus) or one color per chain.

Contact-map, Ramachandran, and PAE plots. The contact map is a binary N×N matrix image: pixel (i, j) is dark where Cα_i and Cα_j are within 8 Å and |i−j|>4. Because the |i−j|>4 filter removes local helical contacts, off-diagonal stripes parallel to the main diagonal indicate parallel β-sheets; stripes perpendicular to it indicate antiparallel β-sheets. The Ramachandran plot scatters every residue's (φ, ψ) pair against the sterically allowed regions. The PAE heatmap renders the predicted-aligned-error matrix.

InterPro / GO / CATH / organism. Database cross-references. InterPro integrates a dozen domain/family signature databases into unified entries with residue-range hits. GO terms attach function/process/location labels with evidence codes. CATH codes position the fold in a four-level structural taxonomy. Organism is the NCBI-taxonomy species name.

Nearest PDB structures. The Foldseek neighbor list gives the closest experimentally determined structures in the PDB, ranked by structural alignment. TM-score near 1 means near-identical fold; near 0.3 means only rough topology match. This is how one finds what a novel AlphaFold prediction most resembles in the solved-structure universe.

Predicted aligned error. PAE(i, j) answers: if I align the predicted and true structures on residue i, how far off (in Å) do I expect residue j to be? A block-diagonal PAE matrix with low values on the blocks and high values off-diagonal is the signature of a multi-domain protein with confidently predicted domains but uncertain inter-domain orientation.

Solvent-accessible surface area. Accessible surface area quantifies burial. A residue with SASA near zero is packed into the hydrophobic core; one with SASA >100 Å² sits on the surface. Computed here via the Shrake–Rupley numerical algorithm with a 1.4 Å probe.

B-factor. B-factor (Debye–Waller factor) reflects atomic displacement in the crystal lattice. It is an experimental observable (units Å²), not a prediction; low values mean the atom is pinned down, high values mean it moves or is heterogeneous across the crystal.

pLDDT. For AlphaFold models, the B-factor field carries pLDDT — the model's own estimate of local accuracy on a 0–100 scale. Regions with pLDDT<50 should be treated as essentially unmodeled; they often correspond to intrinsically disordered segments.

Backbone torsions (φ/ψ). φ (phi) and ψ (psi) are the two rotatable backbone dihedrals per residue: φ is the C(i-1)–N–Cα–C torsion, ψ is the N–Cα–C–N(i+1) torsion, both in degrees on (−180°, 180°]. α-helical residues cluster near (−60°, −45°); β-strand residues near (−120°, +130°). A Ramachandran plot is simply a scatter of (φ, ψ) for every residue.

Radius of gyration, Cα contacts, bounding box. Radius of gyration (Rg) is the root-mean-square distance of Cα atoms from their centroid — a single number for overall size and compactness. A globular domain of N residues has Rg ≈ 2.2·N^0.38 Å; an extended or disordered chain has a much larger Rg. The Cα contact count is the number of residue pairs whose Cα atoms are within 8 Å and are more than four positions apart in sequence — a standard proxy for tertiary packing density. The bounding box is the smallest axis-aligned box enclosing all Cα atoms.

Secondary structure (3-state, P-SEA). Three-state secondary structure (P-SEA) collapses the eight DSSP classes into helix (a), strand (b), and coil (c). P-SEA assigns these from Cα geometry alone — distances and angles — without requiring backbone oxygens, so it works on any Cα trace.

Secondary structure (8-state, DSSP). DSSP 8-state secondary structure assigns each residue one of H (α-helix), G (3₁₀-helix), I (π-helix), E (extended β-strand), B (isolated β-bridge), T (hydrogen-bonded turn), S (bend), or '-' (coil). The assignment is computed from backbone hydrogen-bond geometry via the Kabsch–Sander algorithm.

Foldseek 3Di. A 3Di character summarizes, for each residue, the relative orientation of the Cα frame of its nearest spatial neighbor. Because it encodes fold topology rather than chemistry, 3Di alignments detect remote structural similarity that sequence alignment misses.

mmCIF coordinates. The mmCIF block holds the 3D Cartesian coordinates of each backbone atom (N, Cα, C, O) in ångströms. mmCIF is the PDB's canonical archive format — a tagged-loop text representation of the atomic model.

Sequence. Sequence gives the chain of amino acids in standard one-letter code (A=alanine, C=cysteine, …, Y=tyrosine), read N→C. It is the only feature that is directly encoded by the gene; all structural features are derived from the folded form of this sequence.